Protein AF-A0A9W5APV3-F1 (afdb_monomer)

Sequence (131 aa):
MNLKGMSIEELKTLMSEIKKEIESRSDSYSFTIETEKNFDKRGNGHAYLAKITKDDAGKVQREFIDMTFREYDNKGMCYYAKWDIKAKDGDCFEARINSGWKKDYKNFYKVENGSLIEFKTLNEMINNEDK

Organism: NCBI:txid91352

Mean predicte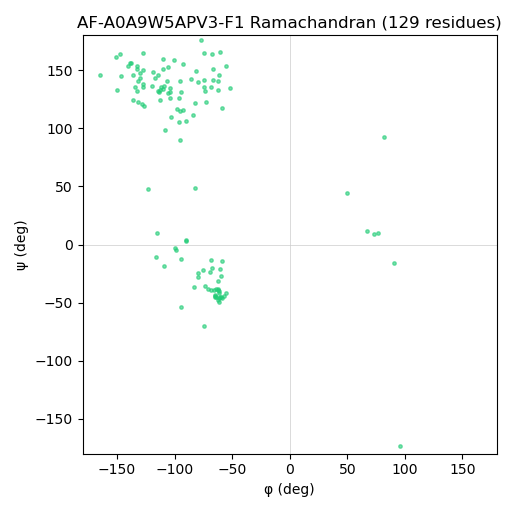d aligned error: 5.96 Å

Secondary structure (DSSP, 8-state):
--GGG--HHHHHHHHHHHHHHHHHHS-EEEEEEE--TTEETTTT---EEEEEEE-TT--EEEEEE--SEEEE-TTSSEEEEEEEEEEETT-EEEEEEE--SS--EEEEEEEETTEEEEESSHHHHHT----

Radius of gyration: 18.59 Å; Cα contacts (8 Å, |Δi|>4): 237; chains: 1; bounding box: 52×27×51 Å

Nearest PDB structures (foldseek):
  7spo-assembly2_D  TM=3.920E-01  e=1.267E-01  Squalus acanthias
  4brj-assembly1_A  TM=4.001E-01  e=1.757E+00  Ignicoccus hospitalis
  6kxu-assembly8_H  TM=3.397E-01  e=3.581E+00  Arabidopsis thaliana
  7s9z-assembly1_A  TM=2.401E-01  e=2.071E+00  Helicobacter hepaticus
  7s9y-assembly1_A  TM=2.521E-01  e=3.996E+00  Helicoba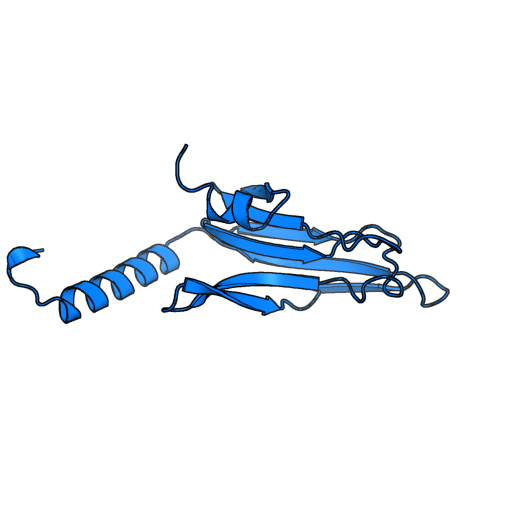cter hepaticus

pLDDT: mean 91.02, std 8.85, range [37.09, 98.5]

Structure (mmCIF, N/CA/C/O backbone):
data_AF-A0A9W5APV3-F1
#
_entry.id   AF-A0A9W5APV3-F1
#
loop_
_atom_site.group_PDB
_atom_site.id
_atom_site.type_symbol
_atom_site.label_atom_id
_atom_site.label_alt_id
_atom_site.label_comp_id
_atom_site.label_asym_id
_atom_site.label_entity_id
_atom_site.label_seq_id
_atom_site.pdbx_PDB_ins_code
_atom_site.Cartn_x
_atom_site.Cartn_y
_atom_site.Cartn_z
_atom_site.occupancy
_atom_site.B_iso_or_equiv
_atom_site.auth_seq_id
_atom_site.auth_comp_id
_atom_site.auth_asym_id
_atom_site.auth_atom_id
_atom_site.pdbx_PDB_model_num
ATOM 1 N N . MET A 1 1 ? -28.907 -1.618 19.513 1.00 73.69 1 MET A N 1
ATOM 2 C CA . MET A 1 1 ? -27.969 -2.465 20.281 1.00 73.69 1 MET A CA 1
ATOM 3 C C . MET A 1 1 ? -27.755 -1.832 21.651 1.00 73.69 1 MET A C 1
ATOM 5 O O . MET A 1 1 ? -27.573 -0.622 21.696 1.00 73.69 1 MET A O 1
ATOM 9 N N . ASN A 1 2 ? -27.856 -2.580 22.755 1.00 84.88 2 ASN A N 1
ATOM 10 C CA . ASN A 1 2 ? -27.699 -2.018 24.104 1.00 84.88 2 ASN A CA 1
ATOM 11 C C . ASN A 1 2 ? -26.254 -2.191 24.598 1.00 84.88 2 ASN A C 1
ATOM 13 O O . ASN A 1 2 ? -25.926 -3.194 25.220 1.00 84.88 2 ASN A O 1
ATOM 17 N N . LEU A 1 3 ? -25.402 -1.202 24.320 1.00 90.62 3 LEU A N 1
ATOM 18 C CA . LEU A 1 3 ? -23.974 -1.244 24.661 1.00 90.62 3 LEU A CA 1
ATOM 19 C C . LEU A 1 3 ? -23.705 -1.157 26.173 1.00 90.62 3 LEU A C 1
ATOM 21 O O . LEU A 1 3 ? -22.666 -1.611 26.634 1.00 90.62 3 LEU A O 1
ATOM 25 N N . LYS A 1 4 ? -24.637 -0.593 26.960 1.00 89.31 4 LYS A N 1
ATOM 26 C CA . LYS A 1 4 ? -24.442 -0.342 28.401 1.00 89.31 4 LYS A CA 1
ATOM 27 C C . LYS A 1 4 ? -24.344 -1.614 29.249 1.00 89.31 4 LYS A C 1
ATOM 29 O O . LYS A 1 4 ? -23.870 -1.533 30.374 1.00 89.31 4 LYS A O 1
ATOM 34 N N . GLY A 1 5 ? -24.836 -2.746 28.744 1.00 92.00 5 GLY A N 1
ATOM 35 C CA . GLY A 1 5 ? -24.825 -4.027 29.457 1.00 92.00 5 GLY A CA 1
ATOM 36 C C . GLY A 1 5 ? -23.704 -4.978 29.041 1.00 92.00 5 GLY A C 1
ATOM 37 O O . GLY A 1 5 ? -23.623 -6.061 29.606 1.00 92.00 5 GLY A O 1
ATOM 38 N N . MET A 1 6 ? -22.883 -4.608 28.055 1.00 94.56 6 MET A N 1
ATOM 39 C CA . MET A 1 6 ? -21.825 -5.474 27.532 1.00 94.56 6 MET A CA 1
ATOM 40 C C . MET A 1 6 ? -20.549 -5.330 28.363 1.00 94.56 6 MET A C 1
ATOM 42 O O . MET A 1 6 ? -20.175 -4.234 28.784 1.00 94.56 6 MET A O 1
ATOM 46 N N . SER A 1 7 ? -19.863 -6.447 28.561 1.00 95.62 7 SER A N 1
ATOM 47 C CA . SER A 1 7 ? -18.499 -6.493 29.080 1.00 95.62 7 SER A CA 1
ATOM 48 C C . SER A 1 7 ? -17.497 -5.888 28.090 1.00 95.62 7 SER A C 1
ATOM 50 O O . SER A 1 7 ? -17.771 -5.715 26.899 1.00 95.62 7 SER A O 1
ATOM 52 N N . ILE A 1 8 ? -16.296 -5.574 28.578 1.00 94.12 8 ILE A N 1
ATOM 53 C CA . ILE A 1 8 ? -15.218 -5.029 27.743 1.00 94.12 8 ILE A CA 1
ATOM 54 C C . ILE A 1 8 ? -14.827 -6.028 26.644 1.00 94.12 8 ILE A C 1
ATOM 56 O O . ILE A 1 8 ? -14.591 -5.629 25.504 1.00 94.12 8 ILE A O 1
ATOM 60 N N . GLU A 1 9 ? -14.777 -7.319 26.962 1.00 94.19 9 GLU A N 1
ATOM 61 C CA . GLU A 1 9 ? -14.478 -8.400 26.025 1.00 94.19 9 GLU A CA 1
ATOM 62 C C . GLU A 1 9 ? -15.521 -8.481 24.904 1.00 94.19 9 GLU A C 1
ATOM 64 O O . GLU A 1 9 ? -15.157 -8.543 23.731 1.00 94.19 9 GLU A O 1
ATOM 69 N N . GLU A 1 10 ? -16.813 -8.406 25.235 1.00 93.88 10 GLU A N 1
ATOM 70 C CA . GLU A 1 10 ? -17.889 -8.404 24.237 1.00 93.88 10 GLU A CA 1
ATOM 71 C C . GLU A 1 10 ? -17.830 -7.166 23.334 1.00 93.88 10 GLU A C 1
ATOM 73 O O . GLU A 1 10 ? -18.031 -7.274 22.125 1.00 93.88 10 GLU A O 1
ATOM 78 N N . LEU A 1 11 ? -17.499 -5.996 23.889 1.00 94.44 11 LEU A N 1
ATOM 79 C CA . LEU A 1 11 ? -17.315 -4.773 23.103 1.00 94.44 11 LEU A CA 1
ATOM 80 C C . LEU A 1 11 ? -16.111 -4.871 22.154 1.00 94.44 11 LEU A C 1
ATOM 82 O O . LEU A 1 11 ? -16.198 -4.422 21.010 1.00 94.44 11 LEU A O 1
ATOM 86 N N . LYS A 1 12 ? -14.999 -5.478 22.588 1.00 91.62 12 LYS A N 1
ATOM 87 C CA . LYS A 1 12 ? -13.826 -5.718 21.728 1.00 91.62 12 LYS A CA 1
ATOM 88 C C . LYS A 1 12 ? -14.151 -6.680 20.587 1.00 91.62 12 LYS A C 1
ATOM 90 O O . LYS A 1 12 ? -13.774 -6.408 19.446 1.00 91.62 12 LYS A O 1
ATOM 95 N N . THR A 1 13 ? -14.874 -7.760 20.879 1.00 92.62 13 THR A N 1
ATOM 96 C CA . THR A 1 13 ? -15.332 -8.723 19.868 1.00 92.62 13 THR A CA 1
ATOM 97 C C . THR A 1 13 ? -16.246 -8.047 18.856 1.00 92.62 13 THR A C 1
ATOM 99 O O . THR A 1 13 ? -15.970 -8.097 17.660 1.00 92.62 13 THR A O 1
ATOM 102 N N . LEU A 1 14 ? -17.253 -7.307 19.330 1.00 93.50 14 LEU A N 1
ATOM 103 C CA . LEU A 1 14 ? -18.159 -6.551 18.473 1.00 93.50 14 LEU A CA 1
ATOM 104 C C . LEU A 1 14 ? -17.407 -5.561 17.576 1.00 93.50 14 LEU A C 1
ATOM 106 O O . LEU A 1 14 ? -17.679 -5.468 16.384 1.00 93.50 14 LEU A O 1
ATOM 110 N N . MET A 1 15 ? -16.438 -4.828 18.126 1.00 90.12 15 MET A N 1
ATOM 111 C CA . MET A 1 15 ? -15.628 -3.900 17.339 1.00 90.12 15 MET A CA 1
ATOM 112 C C . MET A 1 15 ? -14.825 -4.626 16.251 1.00 90.12 15 MET A C 1
ATOM 114 O O . MET A 1 15 ? -14.694 -4.106 15.145 1.00 90.12 15 MET A O 1
ATOM 118 N N . SER A 1 16 ? -14.299 -5.820 16.539 1.00 87.69 16 SER A N 1
ATOM 119 C CA . SER A 1 16 ? -13.607 -6.647 15.545 1.00 87.69 16 SER A CA 1
ATOM 120 C C . SER A 1 16 ? -14.551 -7.103 14.429 1.00 87.69 16 SER A C 1
ATOM 122 O O . SER A 1 16 ? -14.205 -6.995 13.254 1.00 87.69 16 SER A O 1
ATOM 124 N N . GLU A 1 17 ? -15.756 -7.555 14.777 1.00 91.81 17 GLU A N 1
ATOM 125 C CA . GLU A 1 17 ? -16.778 -7.980 13.814 1.00 91.81 17 GLU A CA 1
ATOM 126 C C . GLU A 1 17 ? -17.252 -6.823 12.933 1.00 91.81 17 GLU A C 1
ATOM 128 O O . GLU A 1 17 ? -17.295 -6.960 11.713 1.00 91.81 17 GLU A O 1
ATOM 133 N N . ILE A 1 18 ? -17.523 -5.657 13.526 1.00 91.25 18 ILE A N 1
ATOM 134 C CA . ILE A 1 18 ? -17.904 -4.448 12.785 1.00 91.25 18 ILE A CA 1
ATOM 135 C C . ILE A 1 18 ? -16.796 -4.043 11.813 1.00 91.25 18 ILE A C 1
ATOM 137 O O . ILE A 1 18 ? -17.087 -3.752 10.656 1.00 91.25 18 ILE A O 1
ATOM 141 N N . LYS A 1 19 ? -15.528 -4.044 12.249 1.00 84.56 19 LYS A N 1
ATOM 142 C CA . LYS A 1 19 ? -14.393 -3.719 11.370 1.00 84.56 19 LYS A CA 1
ATOM 143 C C . LYS A 1 19 ? -14.320 -4.668 10.175 1.00 84.56 19 LYS A C 1
ATOM 145 O O . LYS A 1 19 ? -14.201 -4.198 9.048 1.00 84.56 19 LYS A O 1
ATOM 150 N N . LYS A 1 20 ? -14.458 -5.975 10.413 1.00 84.81 20 LYS A N 1
ATOM 151 C CA . LYS A 1 20 ? -14.475 -6.989 9.347 1.00 84.81 20 LYS A CA 1
ATOM 152 C C . LYS A 1 20 ? -15.648 -6.809 8.389 1.00 84.81 20 LYS A C 1
ATOM 154 O O . LYS A 1 20 ? -15.472 -6.989 7.191 1.00 84.81 20 LYS A O 1
ATOM 159 N N . GLU A 1 21 ? -16.826 -6.454 8.892 1.00 88.94 21 GLU A N 1
ATOM 160 C CA . GLU A 1 21 ? -18.010 -6.256 8.051 1.00 88.94 21 GLU A CA 1
ATOM 161 C C . GLU A 1 21 ? -17.947 -4.956 7.238 1.00 88.94 21 GLU A C 1
ATOM 163 O O . GLU A 1 21 ? -18.381 -4.917 6.090 1.00 88.94 21 GLU A O 1
ATOM 168 N N . ILE A 1 22 ? -17.375 -3.886 7.796 1.00 83.62 22 ILE A N 1
ATOM 169 C CA . ILE A 1 22 ? -17.080 -2.671 7.026 1.00 83.62 22 ILE A CA 1
ATOM 170 C C . ILE A 1 22 ? -16.086 -3.005 5.915 1.00 83.62 22 ILE A C 1
ATOM 172 O O . ILE A 1 22 ? -16.316 -2.650 4.761 1.00 83.62 22 ILE A O 1
ATOM 176 N N . GLU A 1 23 ? -15.012 -3.724 6.246 1.00 80.50 23 GLU A N 1
ATOM 177 C CA . GLU A 1 23 ? -14.023 -4.146 5.262 1.00 80.50 23 GLU A CA 1
ATOM 178 C C . GLU A 1 23 ? -14.648 -5.055 4.199 1.00 80.50 23 GLU A C 1
ATOM 180 O O . GLU A 1 23 ? -14.372 -4.874 3.022 1.00 80.50 23 GLU A O 1
ATOM 185 N N . SER A 1 24 ? -15.518 -6.004 4.549 1.00 82.56 24 SER A N 1
ATOM 186 C CA . SER A 1 24 ? -16.137 -6.913 3.572 1.00 82.56 24 SER A CA 1
ATOM 187 C C . SER A 1 24 ? -16.999 -6.178 2.540 1.00 82.56 24 SER A C 1
ATOM 189 O O . SER A 1 24 ? -17.069 -6.608 1.387 1.00 82.56 24 SER A O 1
ATOM 191 N N . ARG A 1 25 ? -17.608 -5.055 2.939 1.00 84.75 25 ARG A N 1
ATOM 192 C CA . ARG A 1 25 ? -18.496 -4.237 2.105 1.00 84.75 25 ARG A CA 1
ATOM 193 C C . ARG A 1 25 ? -17.808 -3.073 1.401 1.00 84.75 25 ARG A C 1
ATOM 195 O O . ARG A 1 25 ? -18.444 -2.459 0.550 1.00 84.75 25 ARG A O 1
ATOM 202 N N . SER A 1 26 ? -16.574 -2.728 1.766 1.00 82.44 26 SER A N 1
ATOM 203 C CA . SER A 1 26 ? -15.878 -1.600 1.152 1.00 82.44 26 SER A CA 1
ATOM 204 C C . SER A 1 26 ? -15.389 -1.928 -0.255 1.00 82.44 26 SER A C 1
ATOM 206 O O . SER A 1 26 ? -14.923 -3.039 -0.544 1.00 82.44 26 SER A O 1
ATOM 208 N N . ASP A 1 27 ? -15.492 -0.930 -1.131 1.00 89.44 27 ASP A N 1
ATOM 209 C CA . ASP A 1 27 ? -15.036 -1.031 -2.509 1.00 89.44 27 ASP A CA 1
ATOM 210 C C . ASP A 1 27 ? -13.526 -1.276 -2.566 1.00 89.44 27 ASP A C 1
ATOM 212 O O . ASP A 1 27 ? -12.742 -0.712 -1.799 1.00 89.44 27 ASP A O 1
ATOM 216 N N . SER A 1 28 ? -13.116 -2.132 -3.501 1.00 92.00 28 SER A N 1
ATOM 217 C CA . SER A 1 28 ? -11.708 -2.356 -3.816 1.00 92.00 28 SER A CA 1
ATOM 218 C C . SER A 1 28 ? -11.343 -1.662 -5.119 1.00 92.00 28 SER A C 1
ATOM 220 O O . SER A 1 28 ? -12.020 -1.845 -6.133 1.00 92.00 28 SER A O 1
ATOM 222 N N . TYR A 1 29 ? -10.214 -0.975 -5.117 1.00 95.50 29 TYR A N 1
ATOM 223 C CA . TYR A 1 29 ? -9.670 -0.247 -6.253 1.00 95.50 29 TYR A CA 1
ATOM 224 C C . TYR A 1 29 ? -8.416 -0.951 -6.768 1.00 95.50 29 TYR A C 1
ATOM 226 O O . TYR A 1 29 ? -7.728 -1.639 -6.013 1.00 95.50 29 TYR A O 1
ATOM 234 N N . SER A 1 30 ? -8.135 -0.821 -8.065 1.00 97.19 30 SER A N 1
ATOM 235 C CA . SER A 1 30 ? -6.943 -1.409 -8.685 1.00 97.19 30 SER A CA 1
ATOM 236 C C . SER A 1 30 ? -5.915 -0.327 -8.976 1.00 97.19 30 SER A C 1
ATOM 238 O O . SER A 1 30 ? -6.249 0.684 -9.592 1.00 97.19 30 SER A O 1
ATOM 240 N N . PHE A 1 31 ? -4.671 -0.557 -8.567 1.00 97.94 31 PHE A N 1
ATOM 241 C CA . PHE A 1 31 ? -3.561 0.365 -8.785 1.00 97.94 31 PHE A CA 1
ATOM 242 C C . PHE A 1 31 ? -2.367 -0.372 -9.378 1.00 97.94 31 PHE A C 1
ATOM 244 O O . PHE A 1 31 ? -2.121 -1.529 -9.038 1.00 97.94 31 PHE A O 1
ATOM 251 N N . THR A 1 32 ? -1.600 0.330 -10.208 1.00 98.12 32 THR A N 1
ATOM 252 C CA . THR A 1 32 ? -0.287 -0.123 -10.668 1.00 98.12 32 THR A CA 1
ATOM 253 C C . THR A 1 32 ? 0.770 0.793 -10.073 1.00 98.12 32 THR A C 1
ATOM 255 O O . THR A 1 32 ? 0.723 2.007 -10.260 1.00 98.12 32 THR A O 1
ATOM 258 N N . ILE A 1 33 ? 1.730 0.205 -9.366 1.00 97.81 33 ILE A N 1
ATOM 259 C CA . ILE A 1 33 ? 2.924 0.889 -8.870 1.00 97.81 33 ILE A CA 1
ATOM 260 C C . ILE A 1 33 ? 4.107 0.368 -9.673 1.00 97.81 33 ILE A C 1
ATOM 262 O O . ILE A 1 33 ? 4.249 -0.839 -9.867 1.00 97.81 33 ILE A O 1
ATOM 266 N N . GLU A 1 34 ? 4.962 1.266 -10.143 1.00 98.00 34 GLU A N 1
ATOM 267 C CA . GLU A 1 34 ? 6.081 0.920 -11.010 1.00 98.00 34 GLU A CA 1
ATOM 268 C C . GLU A 1 34 ? 7.381 1.565 -10.547 1.00 98.00 34 GLU A C 1
ATOM 270 O O . GLU A 1 34 ? 7.385 2.629 -9.927 1.00 98.00 34 GLU A O 1
ATOM 275 N N . THR A 1 35 ? 8.496 0.902 -10.841 1.00 97.19 35 THR A N 1
ATOM 276 C CA . THR A 1 35 ? 9.816 1.504 -10.656 1.00 97.19 35 THR A CA 1
ATOM 277 C C . THR A 1 35 ? 10.100 2.531 -11.744 1.00 97.19 35 THR A C 1
ATOM 279 O O . THR A 1 35 ? 9.518 2.501 -12.829 1.00 97.19 35 THR A O 1
ATOM 282 N N . GLU A 1 36 ? 11.110 3.371 -11.525 1.00 93.38 36 GLU A N 1
ATOM 283 C CA . GLU A 1 36 ? 11.786 4.012 -12.653 1.00 93.38 36 GLU A CA 1
ATOM 284 C C . GLU A 1 36 ? 12.306 2.956 -13.656 1.00 93.38 36 GLU A C 1
ATOM 286 O O . GLU A 1 36 ? 12.593 1.810 -13.290 1.00 93.38 36 GLU A O 1
ATOM 291 N N . LYS A 1 37 ? 12.447 3.330 -14.936 1.00 89.00 37 LYS A N 1
ATOM 292 C CA . LYS A 1 37 ? 12.788 2.383 -16.020 1.00 89.00 37 LYS A CA 1
ATOM 293 C C . LYS A 1 37 ? 14.128 1.658 -15.836 1.00 89.00 37 LYS A C 1
ATOM 295 O O . LYS A 1 37 ? 14.297 0.570 -16.369 1.00 89.00 37 LYS A O 1
ATOM 300 N N . ASN A 1 38 ? 15.081 2.266 -15.130 1.00 91.12 38 ASN A N 1
ATOM 301 C CA . ASN A 1 38 ? 16.443 1.751 -14.961 1.00 91.12 38 ASN A CA 1
ATOM 302 C C . ASN A 1 38 ? 16.803 1.585 -13.479 1.00 91.12 38 ASN A C 1
ATOM 304 O O . ASN A 1 38 ? 17.873 2.020 -13.056 1.00 91.12 38 ASN A O 1
ATOM 308 N N . PHE A 1 39 ? 15.921 0.969 -12.690 1.00 94.44 39 PHE A N 1
ATOM 309 C CA . PHE A 1 39 ? 16.150 0.776 -11.261 1.00 94.44 39 PHE A CA 1
ATOM 310 C C . PHE A 1 39 ? 17.435 -0.033 -11.012 1.00 94.44 39 PHE A C 1
ATOM 312 O O . PHE A 1 39 ? 17.536 -1.201 -11.402 1.00 94.44 39 PHE A O 1
ATOM 319 N N . ASP A 1 40 ? 18.416 0.574 -10.338 1.00 93.19 40 ASP A N 1
ATOM 320 C CA . ASP A 1 40 ? 19.691 -0.059 -9.990 1.00 93.19 40 ASP A CA 1
ATOM 321 C C . ASP A 1 40 ? 19.668 -0.629 -8.563 1.00 93.19 40 ASP A C 1
ATOM 323 O O . ASP A 1 40 ? 19.792 0.082 -7.561 1.00 93.19 40 ASP A O 1
ATOM 327 N N . LYS A 1 41 ? 19.569 -1.957 -8.462 1.00 90.94 41 LYS A N 1
ATOM 328 C CA . LYS A 1 41 ? 19.537 -2.677 -7.178 1.00 90.94 41 LYS A CA 1
ATOM 329 C C . LYS A 1 41 ? 20.850 -2.655 -6.392 1.00 90.94 41 LYS A C 1
ATOM 331 O O . LYS A 1 41 ? 20.860 -3.072 -5.237 1.00 90.94 41 LYS A O 1
ATOM 336 N N . ARG A 1 42 ? 21.971 -2.246 -6.995 1.00 89.88 42 ARG A N 1
ATOM 337 C CA . ARG A 1 42 ? 23.306 -2.392 -6.382 1.00 89.88 42 ARG A CA 1
ATOM 338 C C . ARG A 1 42 ? 23.573 -1.388 -5.265 1.00 89.88 42 ARG A C 1
ATOM 340 O O . ARG A 1 42 ? 24.432 -1.648 -4.433 1.00 89.88 42 ARG A O 1
ATOM 347 N N . GLY A 1 43 ? 22.852 -0.267 -5.251 1.00 87.81 43 GLY A N 1
ATOM 348 C CA . GLY A 1 43 ? 22.988 0.759 -4.218 1.00 87.81 43 GLY A CA 1
ATOM 349 C C . GLY A 1 43 ? 22.347 0.338 -2.898 1.00 87.81 43 GLY A C 1
ATOM 350 O O . GLY A 1 43 ? 23.040 0.067 -1.924 1.00 87.81 43 GLY A O 1
ATOM 351 N N . ASN A 1 44 ? 21.013 0.268 -2.872 1.00 91.00 44 ASN A N 1
ATOM 352 C CA . ASN A 1 44 ? 20.239 0.037 -1.644 1.00 91.00 44 ASN A CA 1
ATOM 353 C C . ASN A 1 44 ? 19.455 -1.287 -1.639 1.00 91.00 44 ASN A C 1
ATOM 355 O O . ASN A 1 44 ? 18.655 -1.536 -0.737 1.00 91.00 44 ASN A O 1
ATOM 359 N N . GLY A 1 45 ? 19.693 -2.164 -2.616 1.00 92.38 45 GLY A N 1
ATOM 360 C CA . GLY A 1 45 ? 18.992 -3.436 -2.775 1.00 92.38 45 GLY A CA 1
ATOM 361 C C . GLY A 1 45 ? 17.821 -3.357 -3.752 1.00 92.38 45 GLY A C 1
ATOM 362 O O . GLY A 1 45 ? 17.608 -2.359 -4.436 1.00 92.38 45 GLY A O 1
ATOM 363 N N . HIS A 1 46 ? 17.060 -4.445 -3.829 1.00 94.81 46 HIS A N 1
ATOM 364 C CA . HIS A 1 46 ? 15.946 -4.576 -4.764 1.00 94.81 46 HIS A CA 1
ATOM 365 C C . HIS A 1 46 ? 14.790 -3.617 -4.455 1.00 94.81 46 HIS A C 1
ATOM 367 O O . HIS A 1 46 ? 14.549 -3.259 -3.298 1.00 94.81 46 HIS A O 1
ATOM 373 N N . ALA A 1 47 ? 14.074 -3.241 -5.514 1.00 96.81 47 ALA A N 1
ATOM 374 C CA . ALA A 1 47 ? 12.761 -2.625 -5.438 1.00 96.81 47 ALA A CA 1
ATOM 375 C C . ALA A 1 47 ? 11.766 -3.573 -4.761 1.00 96.81 47 ALA A C 1
ATOM 377 O O . ALA A 1 47 ? 11.848 -4.792 -4.941 1.00 96.81 47 ALA A O 1
ATOM 378 N N . TYR A 1 48 ? 10.831 -3.007 -4.006 1.00 97.88 48 TYR A N 1
ATOM 379 C CA . TYR A 1 48 ? 9.775 -3.752 -3.329 1.00 97.88 48 TYR A CA 1
ATOM 380 C C . TYR A 1 48 ? 8.522 -2.900 -3.167 1.00 97.88 48 TYR A C 1
ATOM 382 O O . TYR A 1 48 ? 8.590 -1.669 -3.171 1.00 97.88 48 TYR A O 1
ATOM 390 N N . LEU A 1 49 ? 7.413 -3.590 -2.926 1.00 98.50 49 LEU A N 1
ATOM 391 C CA . LEU A 1 49 ? 6.180 -3.034 -2.398 1.00 98.50 49 LEU A CA 1
ATOM 392 C C . LEU A 1 49 ? 5.777 -3.860 -1.176 1.00 98.50 49 LEU A C 1
ATOM 394 O O . LEU A 1 49 ? 5.852 -5.088 -1.207 1.00 98.50 49 LEU A O 1
ATOM 398 N N . ALA A 1 50 ? 5.372 -3.198 -0.100 1.00 98.25 50 ALA A N 1
ATOM 399 C CA . ALA A 1 50 ? 4.865 -3.855 1.092 1.00 98.25 50 ALA A CA 1
ATOM 400 C C . ALA A 1 50 ? 3.5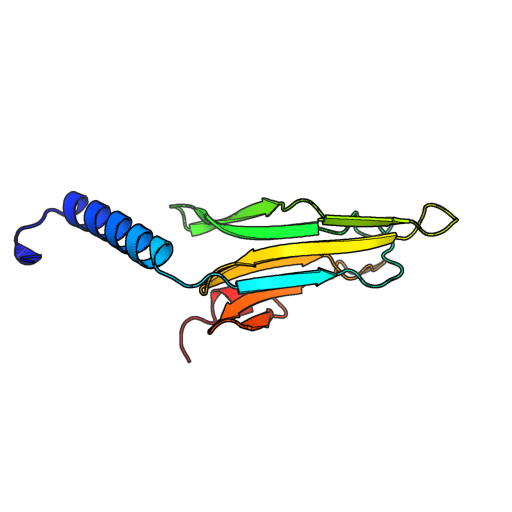99 -3.167 1.594 1.00 98.25 50 ALA A C 1
ATOM 402 O O . ALA A 1 50 ? 3.569 -1.941 1.702 1.00 98.25 50 ALA A O 1
ATOM 403 N N . LYS A 1 51 ? 2.582 -3.954 1.953 1.00 97.56 51 LYS A N 1
ATOM 404 C CA . LYS A 1 51 ? 1.430 -3.470 2.714 1.00 97.56 51 LYS A CA 1
ATOM 405 C C . LYS A 1 51 ? 1.860 -3.234 4.159 1.00 97.56 51 LYS A C 1
ATOM 407 O O . LYS A 1 51 ? 2.535 -4.067 4.767 1.00 97.56 51 LYS A O 1
ATOM 412 N N . ILE A 1 52 ? 1.495 -2.077 4.693 1.00 96.50 52 ILE A N 1
ATOM 413 C CA . ILE A 1 52 ? 1.763 -1.673 6.069 1.00 96.50 52 ILE A CA 1
ATOM 414 C C . ILE A 1 52 ? 0.530 -1.992 6.903 1.00 96.50 52 ILE A C 1
ATOM 416 O O . ILE A 1 52 ? -0.567 -1.516 6.620 1.00 96.50 52 ILE A O 1
ATOM 420 N N . THR A 1 53 ? 0.735 -2.745 7.977 1.00 91.81 53 THR A N 1
ATOM 421 C CA . THR A 1 53 ? -0.274 -2.985 9.014 1.00 91.81 53 THR A CA 1
ATOM 422 C C . THR A 1 53 ? 0.309 -2.658 10.389 1.00 91.81 53 THR A C 1
ATOM 424 O O . THR A 1 53 ? 1.519 -2.473 10.540 1.00 91.81 53 THR A O 1
ATOM 427 N N . LYS A 1 54 ? -0.547 -2.528 11.405 1.00 87.31 54 LYS A N 1
ATOM 428 C CA . LYS A 1 54 ? -0.129 -2.401 12.807 1.00 87.31 54 LYS A CA 1
ATOM 429 C C . LYS A 1 54 ? -0.553 -3.658 13.555 1.00 87.31 54 LYS A C 1
ATOM 431 O O . LYS A 1 54 ? -1.680 -4.112 13.371 1.00 87.31 54 LYS A O 1
ATOM 436 N N . ASP A 1 55 ? 0.337 -4.205 14.376 1.00 85.88 55 ASP A N 1
ATOM 437 C CA . ASP A 1 55 ? -0.034 -5.268 15.312 1.00 85.88 55 ASP A CA 1
ATOM 438 C C . ASP A 1 55 ? -0.789 -4.714 16.533 1.00 85.88 55 ASP A C 1
ATOM 440 O O . ASP A 1 55 ? -0.942 -3.499 16.697 1.00 85.88 55 ASP A O 1
ATOM 444 N N . ASP A 1 56 ? -1.251 -5.606 17.412 1.00 78.31 56 ASP A N 1
ATOM 445 C CA . ASP A 1 56 ? -1.999 -5.250 18.626 1.00 78.31 56 ASP A CA 1
ATOM 446 C C . ASP A 1 56 ? -1.204 -4.350 19.592 1.00 78.31 56 ASP A C 1
ATOM 448 O O . ASP A 1 56 ? -1.789 -3.645 20.414 1.00 78.31 56 ASP A O 1
ATOM 452 N N . ALA A 1 57 ? 0.131 -4.347 19.492 1.00 82.56 57 ALA A N 1
ATOM 453 C CA . ALA A 1 57 ? 1.018 -3.475 20.260 1.00 82.56 57 ALA A CA 1
ATOM 454 C C . ALA A 1 57 ? 1.309 -2.141 19.542 1.00 82.56 57 ALA A C 1
ATOM 456 O O . ALA A 1 57 ? 2.105 -1.335 20.031 1.00 82.56 57 ALA A O 1
ATOM 457 N N . GLY A 1 58 ? 0.690 -1.904 18.382 1.00 81.38 58 GLY A N 1
ATOM 458 C CA . GLY A 1 58 ? 0.857 -0.706 17.566 1.00 81.38 58 GLY A CA 1
ATOM 459 C C . GLY A 1 58 ? 2.153 -0.671 16.756 1.00 81.38 58 GLY A C 1
ATOM 460 O O . GLY A 1 58 ? 2.478 0.374 16.187 1.00 81.38 58 GLY A O 1
ATOM 461 N N . LYS A 1 59 ? 2.913 -1.772 16.684 1.00 88.75 59 LYS A N 1
ATOM 462 C CA . LYS A 1 59 ? 4.146 -1.818 15.891 1.00 88.75 59 LYS A CA 1
ATOM 463 C C . LYS A 1 59 ? 3.818 -2.025 14.421 1.00 88.75 59 LYS A C 1
ATOM 465 O O . LYS A 1 59 ? 2.950 -2.815 14.061 1.00 88.75 59 LYS A O 1
ATOM 470 N N . VAL A 1 60 ? 4.562 -1.324 13.570 1.00 92.44 60 VAL A N 1
ATOM 471 C CA . VAL A 1 60 ? 4.418 -1.412 12.117 1.00 92.44 60 VAL A CA 1
ATOM 472 C C . VAL A 1 60 ? 4.968 -2.740 11.606 1.00 92.44 60 VAL A C 1
ATOM 474 O O . VAL A 1 60 ? 6.156 -3.028 11.765 1.00 92.44 60 VAL A O 1
ATOM 477 N N . GLN A 1 61 ? 4.110 -3.490 10.928 1.00 95.38 61 GLN A N 1
ATOM 478 C CA . GLN A 1 61 ? 4.427 -4.711 10.203 1.00 95.38 61 GLN A CA 1
ATOM 479 C C . GLN A 1 61 ? 4.417 -4.441 8.694 1.00 95.38 61 GLN A C 1
ATOM 481 O O . GLN A 1 61 ? 3.757 -3.515 8.216 1.00 95.38 61 GLN A O 1
ATOM 486 N N . ARG A 1 62 ? 5.198 -5.229 7.949 1.00 96.56 62 ARG A N 1
ATOM 487 C CA . ARG A 1 62 ? 5.315 -5.141 6.487 1.00 96.56 62 ARG A CA 1
ATOM 488 C C . ARG A 1 62 ? 5.041 -6.503 5.875 1.00 96.56 62 ARG A C 1
ATOM 490 O O . ARG A 1 62 ? 5.783 -7.447 6.131 1.00 96.56 62 ARG A O 1
ATOM 497 N N . GLU A 1 63 ? 4.018 -6.569 5.042 1.00 97.31 63 GLU A N 1
ATOM 498 C CA . GLU A 1 63 ? 3.707 -7.734 4.222 1.00 97.31 63 GLU A CA 1
ATOM 499 C C . GLU A 1 63 ? 4.144 -7.445 2.785 1.00 97.31 63 GLU A C 1
ATOM 501 O O . GLU A 1 63 ? 3.589 -6.567 2.125 1.00 97.31 63 GLU A O 1
ATOM 506 N N . PHE A 1 64 ? 5.193 -8.123 2.321 1.00 97.69 64 PHE A N 1
ATOM 507 C CA . PHE A 1 64 ? 5.752 -7.887 0.991 1.00 97.69 64 PHE A CA 1
ATOM 508 C C . PHE A 1 64 ? 4.861 -8.483 -0.095 1.00 97.69 64 PHE A C 1
ATOM 510 O O . PHE A 1 64 ? 4.415 -9.6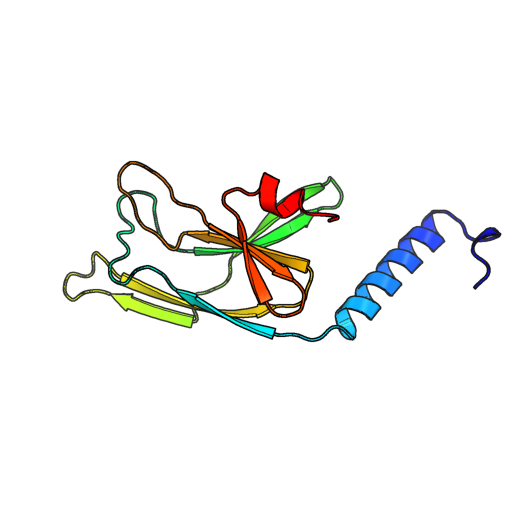21 0.012 1.00 97.69 64 PHE A O 1
ATOM 517 N N . ILE A 1 65 ? 4.643 -7.702 -1.149 1.00 98.00 65 ILE A N 1
ATOM 518 C CA . ILE A 1 65 ? 3.814 -8.069 -2.291 1.00 98.00 65 ILE A CA 1
ATOM 519 C C . ILE A 1 65 ? 4.732 -8.419 -3.459 1.00 98.00 65 ILE A C 1
ATOM 521 O O . ILE A 1 65 ? 5.654 -7.665 -3.796 1.00 98.00 65 ILE A O 1
ATOM 525 N N . ASP A 1 66 ? 4.464 -9.557 -4.091 1.00 97.69 66 ASP A N 1
ATOM 526 C CA . ASP A 1 66 ? 5.206 -9.991 -5.266 1.00 97.69 66 ASP A CA 1
ATOM 527 C C . ASP A 1 66 ? 4.953 -9.068 -6.461 1.00 97.69 66 ASP A C 1
ATOM 529 O O . ASP A 1 66 ? 3.848 -8.579 -6.698 1.00 97.69 66 ASP A O 1
ATOM 533 N N . MET A 1 67 ? 6.015 -8.829 -7.228 1.00 97.00 67 MET A N 1
ATOM 534 C CA . MET A 1 67 ? 5.940 -8.058 -8.466 1.00 97.00 67 MET A CA 1
ATOM 535 C C . MET A 1 67 ? 5.149 -8.828 -9.524 1.00 97.00 67 MET A C 1
ATOM 537 O O . MET A 1 67 ? 5.385 -10.017 -9.742 1.00 97.00 67 MET A O 1
ATOM 541 N N . THR A 1 68 ? 4.256 -8.140 -10.231 1.00 97.94 68 THR A N 1
ATOM 542 C CA . THR A 1 68 ? 3.509 -8.721 -11.355 1.00 97.94 68 THR A CA 1
ATOM 543 C C . THR A 1 68 ? 4.346 -8.766 -12.626 1.00 97.94 68 THR A C 1
ATOM 545 O O . THR A 1 68 ? 4.129 -9.615 -13.490 1.00 97.94 68 THR A O 1
ATOM 548 N N . PHE A 1 69 ? 5.343 -7.887 -12.734 1.00 97.62 69 PHE A N 1
ATOM 549 C CA . PHE A 1 69 ? 6.229 -7.818 -13.886 1.00 97.62 69 PHE A CA 1
ATOM 550 C C . PHE A 1 69 ? 7.645 -7.409 -13.487 1.00 97.62 69 PHE A C 1
ATOM 552 O O . PHE A 1 69 ? 7.833 -6.557 -12.615 1.00 97.62 69 PHE A O 1
ATOM 559 N N . ARG A 1 70 ? 8.642 -7.973 -14.180 1.00 96.44 70 ARG A N 1
ATOM 560 C CA . ARG A 1 70 ? 10.033 -7.516 -14.136 1.00 96.44 70 ARG A CA 1
ATOM 561 C C . ARG A 1 70 ? 10.746 -7.784 -15.452 1.00 96.44 70 ARG A C 1
ATOM 563 O O . ARG A 1 70 ? 10.756 -8.915 -15.930 1.00 96.44 70 ARG A O 1
ATOM 570 N N . GLU A 1 71 ? 11.441 -6.771 -15.946 1.00 96.25 71 GLU A N 1
ATOM 571 C CA . GLU A 1 71 ? 12.273 -6.848 -17.141 1.00 96.25 71 GLU A CA 1
ATOM 572 C C . GLU A 1 71 ? 13.641 -6.232 -16.867 1.00 96.25 71 GLU A C 1
ATOM 574 O O . GLU A 1 71 ? 13.745 -5.080 -16.447 1.00 96.25 71 GLU A O 1
ATOM 579 N N . TYR A 1 72 ? 14.690 -7.022 -17.076 1.00 95.00 72 TYR A N 1
ATOM 580 C CA . TYR A 1 72 ? 16.065 -6.557 -16.959 1.00 95.00 72 TYR A CA 1
ATOM 581 C C . TYR A 1 72 ? 16.503 -5.830 -18.224 1.00 95.00 72 TYR A C 1
ATOM 583 O O . TYR A 1 72 ? 16.101 -6.186 -19.330 1.00 95.00 72 TYR A O 1
ATOM 591 N N . ASP A 1 73 ? 17.404 -4.865 -18.059 1.00 90.81 73 ASP A N 1
ATOM 592 C CA . ASP A 1 73 ? 18.174 -4.358 -19.183 1.00 90.81 73 ASP A CA 1
ATOM 593 C C . ASP A 1 73 ? 19.020 -5.477 -19.821 1.00 90.81 73 ASP A C 1
ATOM 595 O O . ASP A 1 73 ? 19.272 -6.533 -19.231 1.00 90.81 73 ASP A O 1
ATOM 599 N N . ASN A 1 74 ? 19.531 -5.226 -21.027 1.00 87.38 74 ASN A N 1
ATOM 600 C CA . ASN A 1 74 ? 20.367 -6.191 -21.750 1.00 87.38 74 ASN A CA 1
ATOM 601 C C . ASN A 1 74 ? 21.641 -6.603 -20.984 1.00 87.38 74 ASN A C 1
ATOM 603 O O . ASN A 1 74 ? 22.310 -7.556 -21.377 1.00 87.38 74 ASN A O 1
ATOM 607 N N . LYS A 1 75 ? 22.019 -5.872 -19.927 1.00 86.81 75 LYS A N 1
ATOM 608 C CA . LYS A 1 75 ? 23.199 -6.147 -19.100 1.00 86.81 75 LYS A CA 1
ATOM 609 C C . LYS A 1 75 ? 22.851 -6.892 -17.804 1.00 86.81 75 LYS A C 1
ATOM 611 O O . LYS A 1 75 ? 23.766 -7.239 -17.060 1.00 86.81 75 LYS A O 1
ATOM 616 N N . GLY A 1 76 ? 21.570 -7.122 -17.509 1.00 82.06 76 GLY A N 1
ATOM 617 C CA . GLY A 1 76 ? 21.094 -7.740 -16.271 1.00 82.06 76 GLY A CA 1
ATOM 618 C C . GLY A 1 76 ? 21.321 -6.903 -15.005 1.00 82.06 76 GLY A C 1
ATOM 619 O O . GLY A 1 76 ? 21.201 -7.434 -13.895 1.00 82.06 76 GLY A O 1
ATOM 620 N N . MET A 1 77 ? 21.690 -5.625 -15.135 1.00 86.38 77 MET A N 1
ATOM 621 C CA . MET A 1 77 ? 22.096 -4.787 -13.999 1.00 86.38 77 MET A CA 1
ATOM 622 C C . MET A 1 77 ? 20.929 -3.972 -13.458 1.00 86.38 77 MET A C 1
ATOM 624 O O . MET A 1 77 ? 20.626 -4.055 -12.263 1.00 86.38 77 MET A O 1
ATOM 628 N N . CYS A 1 78 ? 20.275 -3.224 -14.341 1.00 94.06 78 CYS A N 1
ATOM 629 C CA . CYS A 1 78 ? 19.089 -2.449 -14.024 1.00 94.06 78 CYS A CA 1
ATOM 630 C C . CYS A 1 78 ? 17.838 -3.187 -14.492 1.00 94.06 78 CYS A C 1
ATOM 632 O O . CYS A 1 78 ? 17.903 -4.063 -15.356 1.00 94.06 78 CYS A O 1
ATOM 634 N N . TYR A 1 79 ? 16.695 -2.849 -13.910 1.00 95.69 79 TYR A N 1
ATOM 635 C CA . TYR A 1 79 ? 15.422 -3.401 -14.352 1.00 95.69 79 TYR A CA 1
ATOM 636 C C . TYR A 1 79 ? 14.280 -2.410 -14.182 1.00 95.69 79 TYR A C 1
ATOM 638 O O . TYR A 1 79 ? 14.377 -1.437 -13.438 1.00 95.69 79 TYR A O 1
ATOM 646 N N . TYR A 1 80 ? 13.185 -2.719 -14.856 1.00 97.06 80 TYR A N 1
ATOM 647 C CA . TYR A 1 80 ? 11.880 -2.128 -14.637 1.00 97.06 80 TYR A CA 1
ATOM 648 C C . TYR A 1 80 ? 10.967 -3.176 -13.999 1.00 97.06 80 TYR A C 1
ATOM 650 O O . TYR A 1 80 ? 10.997 -4.344 -14.397 1.00 97.06 80 TYR A O 1
ATOM 658 N N . ALA A 1 81 ? 10.189 -2.794 -12.988 1.00 97.62 81 ALA A N 1
ATOM 659 C CA . ALA A 1 81 ? 9.233 -3.686 -12.339 1.00 97.62 81 ALA A CA 1
ATOM 660 C C . ALA A 1 81 ? 7.897 -2.999 -12.056 1.00 97.62 81 ALA A C 1
ATOM 662 O O . ALA A 1 81 ? 7.831 -1.775 -11.931 1.00 97.62 81 ALA A O 1
ATOM 663 N N . LYS A 1 82 ? 6.848 -3.819 -11.939 1.00 98.31 82 LYS A N 1
ATOM 664 C CA . LYS A 1 82 ? 5.484 -3.395 -11.613 1.00 98.31 82 LYS A CA 1
ATOM 665 C C . LYS A 1 82 ? 4.866 -4.259 -10.527 1.00 98.31 82 LYS A C 1
ATOM 667 O O . LYS A 1 82 ? 5.179 -5.445 -10.414 1.00 98.31 82 LYS A O 1
ATOM 672 N N . TRP A 1 83 ? 3.928 -3.655 -9.814 1.00 98.50 83 TRP A N 1
ATOM 673 C CA . TRP A 1 83 ? 2.983 -4.304 -8.923 1.00 98.50 83 TRP A CA 1
ATOM 674 C C . TRP A 1 83 ? 1.584 -3.849 -9.297 1.00 98.50 83 TRP A C 1
ATOM 676 O O . TRP A 1 83 ? 1.294 -2.656 -9.219 1.00 98.50 83 TRP A O 1
ATOM 686 N N . ASP A 1 84 ? 0.723 -4.794 -9.656 1.00 97.94 84 ASP A N 1
ATOM 687 C CA . ASP A 1 84 ? -0.710 -4.544 -9.769 1.00 97.94 84 ASP A CA 1
ATOM 688 C C . ASP A 1 84 ? -1.376 -5.020 -8.482 1.00 97.94 84 ASP A C 1
ATOM 690 O O . ASP A 1 84 ? -1.321 -6.202 -8.135 1.00 97.94 84 ASP A O 1
ATOM 694 N N . ILE A 1 85 ? -1.975 -4.088 -7.748 1.00 97.50 85 ILE A N 1
ATOM 695 C CA . ILE A 1 85 ? -2.585 -4.350 -6.447 1.00 97.50 85 ILE A CA 1
ATOM 696 C C . ILE A 1 85 ? -4.074 -4.049 -6.478 1.00 97.50 85 ILE A C 1
ATOM 698 O O . ILE A 1 85 ? -4.530 -3.129 -7.157 1.00 97.50 85 ILE A O 1
ATOM 702 N N . LYS A 1 86 ? -4.823 -4.812 -5.681 1.00 96.50 86 LYS A N 1
ATOM 703 C CA . LYS A 1 86 ? -6.167 -4.437 -5.251 1.00 96.50 86 LYS A CA 1
ATOM 704 C C . LYS A 1 86 ? -6.094 -3.960 -3.814 1.00 96.50 86 LYS A C 1
ATOM 706 O O . LYS A 1 86 ? -5.580 -4.684 -2.965 1.00 96.50 86 LYS A O 1
ATOM 711 N N . ALA A 1 87 ? -6.599 -2.764 -3.561 1.00 96.00 87 ALA A N 1
ATOM 712 C CA . ALA A 1 87 ? -6.527 -2.130 -2.256 1.00 96.00 87 ALA A CA 1
ATOM 713 C C . ALA A 1 87 ? -7.832 -1.401 -1.934 1.00 96.00 87 ALA A C 1
ATOM 715 O O . ALA A 1 87 ? -8.573 -1.005 -2.836 1.00 96.00 87 ALA A O 1
ATOM 716 N N . LYS A 1 88 ? -8.122 -1.255 -0.647 1.00 94.56 88 LYS A N 1
ATOM 717 C CA . LYS A 1 88 ? -9.319 -0.582 -0.124 1.00 94.56 88 LYS A CA 1
ATOM 718 C C . LYS A 1 88 ? -8.930 0.725 0.544 1.00 94.56 88 LYS A C 1
ATOM 720 O O . LYS A 1 88 ? -7.778 0.881 0.939 1.00 94.56 88 LYS A O 1
ATOM 725 N N . ASP A 1 89 ? -9.884 1.637 0.701 1.00 92.69 89 ASP A N 1
ATOM 726 C CA . ASP A 1 89 ? -9.653 2.864 1.469 1.00 92.69 89 ASP A CA 1
ATOM 727 C C . ASP A 1 89 ? -9.082 2.542 2.860 1.00 92.69 89 ASP A C 1
ATOM 729 O O . ASP A 1 89 ? -9.541 1.630 3.549 1.00 92.69 89 ASP A O 1
ATOM 733 N N . GLY A 1 90 ? -8.048 3.285 3.250 1.00 91.75 90 GLY A N 1
ATOM 734 C CA . GLY A 1 90 ? -7.273 3.067 4.470 1.00 91.75 90 GLY A CA 1
ATOM 735 C C . GLY A 1 90 ? -6.065 2.137 4.310 1.00 91.75 90 GLY A C 1
ATOM 736 O O . GLY A 1 90 ? -5.170 2.181 5.158 1.00 91.75 90 GLY A O 1
ATOM 737 N N . ASP A 1 91 ? -5.973 1.348 3.232 1.00 95.00 91 ASP A N 1
ATOM 738 C CA . ASP A 1 91 ? -4.786 0.528 2.983 1.00 95.00 91 ASP A CA 1
ATOM 739 C C . ASP A 1 91 ? -3.548 1.412 2.802 1.00 95.00 91 ASP A C 1
ATOM 741 O O . ASP A 1 91 ? -3.558 2.396 2.061 1.00 95.00 91 ASP A O 1
ATOM 745 N N . CYS A 1 92 ? -2.468 1.032 3.484 1.00 96.81 92 CYS A N 1
ATOM 746 C CA . CYS A 1 92 ? -1.203 1.751 3.508 1.00 96.81 92 CYS A CA 1
ATOM 747 C C . CYS A 1 92 ? -0.087 0.897 2.899 1.00 96.81 92 CYS A C 1
ATOM 749 O O . CYS A 1 92 ? -0.023 -0.309 3.146 1.00 96.81 92 CYS A O 1
ATOM 751 N N . PHE A 1 93 ? 0.839 1.516 2.172 1.00 97.81 93 PHE A N 1
ATOM 752 C CA . PHE A 1 93 ? 1.941 0.836 1.500 1.00 97.81 93 PHE A CA 1
ATOM 753 C C . PHE A 1 93 ? 3.265 1.578 1.671 1.00 97.81 93 PHE A C 1
ATOM 755 O O . PHE A 1 93 ? 3.318 2.805 1.689 1.00 97.81 93 PHE A O 1
ATOM 762 N N . GLU A 1 94 ? 4.352 0.818 1.752 1.00 97.94 94 GLU A N 1
ATOM 763 C CA . GLU A 1 94 ? 5.723 1.303 1.601 1.00 97.94 94 GLU A CA 1
ATOM 764 C C . GLU A 1 94 ? 6.303 0.701 0.329 1.00 97.94 94 GLU A C 1
ATOM 766 O O . GLU A 1 94 ? 6.238 -0.514 0.128 1.00 97.94 94 GLU A O 1
ATOM 771 N N . ALA A 1 95 ? 6.907 1.534 -0.509 1.00 97.50 95 ALA A N 1
ATOM 772 C CA . ALA A 1 95 ? 7.549 1.082 -1.728 1.00 97.50 95 ALA A CA 1
ATOM 773 C C . ALA A 1 95 ? 8.961 1.646 -1.855 1.00 97.50 95 ALA A C 1
ATOM 775 O O . ALA A 1 95 ? 9.226 2.805 -1.532 1.00 97.50 95 ALA A O 1
ATOM 776 N N . ARG A 1 96 ? 9.861 0.830 -2.399 1.00 96.06 96 ARG A N 1
ATOM 777 C CA . ARG A 1 96 ? 11.126 1.295 -2.963 1.00 96.06 96 ARG A CA 1
ATOM 778 C C . ARG A 1 96 ? 11.031 1.157 -4.470 1.00 96.06 96 ARG A C 1
ATOM 780 O O . ARG A 1 96 ? 11.236 0.071 -5.002 1.00 96.06 96 ARG A O 1
ATOM 787 N N . ILE A 1 97 ? 10.723 2.260 -5.136 1.00 95.38 97 ILE A N 1
ATOM 788 C CA . ILE A 1 97 ? 10.529 2.308 -6.594 1.00 95.38 97 ILE A CA 1
ATOM 789 C C . ILE A 1 97 ? 11.551 3.192 -7.311 1.00 95.38 97 ILE A C 1
ATOM 791 O O . ILE A 1 97 ? 11.681 3.132 -8.532 1.00 95.38 97 ILE A O 1
ATOM 795 N N . ASN A 1 98 ? 12.324 3.956 -6.540 1.00 93.50 98 ASN A N 1
ATOM 796 C CA . ASN A 1 98 ? 13.408 4.801 -7.017 1.00 93.50 98 ASN A CA 1
ATOM 797 C C . ASN A 1 98 ? 14.740 4.241 -6.515 1.00 93.50 98 ASN A C 1
ATOM 799 O O . ASN A 1 98 ? 14.873 3.905 -5.333 1.00 93.50 98 ASN A O 1
ATOM 803 N N . SER A 1 99 ? 15.725 4.127 -7.401 1.00 89.62 99 SER A N 1
ATOM 804 C CA . SER A 1 99 ? 17.066 3.681 -7.044 1.00 89.62 99 SER A CA 1
ATOM 805 C C . SER A 1 99 ? 17.976 4.866 -6.725 1.00 89.62 99 SER A C 1
ATOM 807 O O . SER A 1 99 ? 17.767 6.007 -7.132 1.00 89.62 99 SER A O 1
ATOM 809 N N . GLY A 1 100 ? 19.006 4.606 -5.929 1.00 83.62 100 GLY A N 1
ATOM 810 C CA . GLY A 1 100 ? 19.960 5.622 -5.518 1.00 83.62 100 GLY A CA 1
ATOM 811 C C . GLY A 1 100 ? 21.202 4.978 -4.933 1.00 83.62 100 GLY A C 1
ATOM 812 O O . GLY A 1 100 ? 21.118 3.943 -4.281 1.00 83.62 100 GLY A O 1
ATOM 813 N N . TRP A 1 101 ? 22.363 5.592 -5.157 1.00 80.38 101 TRP A N 1
ATOM 814 C CA . TRP A 1 101 ? 23.639 5.093 -4.627 1.00 80.38 101 TRP A CA 1
ATOM 815 C C . TRP A 1 101 ? 23.895 5.520 -3.180 1.00 80.38 101 TRP A C 1
ATOM 817 O O . TRP A 1 101 ? 24.473 4.769 -2.407 1.00 80.38 101 TRP A O 1
ATOM 827 N N . LYS A 1 102 ? 23.490 6.743 -2.813 1.00 82.31 102 LYS A N 1
ATOM 828 C CA . LYS A 1 102 ? 23.780 7.346 -1.495 1.00 82.31 102 LYS A CA 1
ATOM 829 C C . LYS A 1 102 ? 22.564 7.458 -0.583 1.00 82.31 102 LYS A C 1
ATOM 831 O O . LYS A 1 102 ? 22.720 7.702 0.608 1.00 82.31 102 LYS A O 1
ATOM 836 N N . LYS A 1 103 ? 21.364 7.372 -1.151 1.00 85.62 103 LYS A N 1
ATOM 837 C CA . LYS A 1 103 ? 20.103 7.557 -0.439 1.00 85.62 103 LYS A CA 1
ATOM 838 C C . LYS A 1 103 ? 19.163 6.426 -0.801 1.00 85.62 103 LYS A C 1
ATOM 840 O O . LYS A 1 103 ? 19.009 6.120 -1.981 1.00 85.62 103 LYS A O 1
ATOM 845 N N . ASP A 1 104 ? 18.569 5.841 0.229 1.00 87.69 104 ASP A N 1
ATOM 846 C CA . ASP A 1 104 ? 17.460 4.912 0.092 1.00 87.69 104 ASP A CA 1
ATOM 847 C C . ASP A 1 104 ? 16.168 5.725 -0.016 1.00 87.69 104 ASP A C 1
ATOM 849 O O . ASP A 1 104 ? 15.781 6.416 0.930 1.00 87.69 104 ASP A O 1
ATOM 853 N N . TYR A 1 105 ? 15.551 5.701 -1.193 1.00 88.94 105 TYR A N 1
ATOM 854 C CA . TYR A 1 105 ? 14.311 6.416 -1.459 1.00 88.94 105 TYR A CA 1
ATOM 855 C C . TYR A 1 105 ? 13.138 5.483 -1.196 1.00 88.94 105 TYR A C 1
ATOM 857 O O . TYR A 1 105 ? 12.963 4.475 -1.881 1.00 88.94 105 TYR A O 1
ATOM 865 N N . LYS A 1 106 ? 12.337 5.841 -0.196 1.00 93.88 106 LYS A N 1
ATOM 866 C CA . LYS A 1 106 ? 11.097 5.148 0.131 1.00 93.88 106 LYS A CA 1
ATOM 867 C C . LYS A 1 106 ? 9.930 6.077 -0.125 1.00 93.88 106 LYS A C 1
ATOM 869 O O . LYS A 1 106 ? 9.950 7.226 0.312 1.00 93.88 106 LYS A O 1
ATOM 874 N N . ASN A 1 107 ? 8.937 5.550 -0.815 1.00 95.00 107 ASN A N 1
ATOM 875 C CA . ASN A 1 107 ? 7.673 6.203 -1.084 1.00 95.00 107 ASN A CA 1
ATOM 876 C C . ASN A 1 107 ? 6.615 5.536 -0.200 1.00 95.00 107 ASN A C 1
ATOM 878 O O . ASN A 1 107 ? 6.651 4.320 0.014 1.00 95.00 107 ASN A O 1
ATOM 882 N N . PHE A 1 108 ? 5.702 6.330 0.343 1.00 97.19 108 PHE A N 1
ATOM 883 C CA . PHE A 1 108 ? 4.623 5.845 1.197 1.00 97.19 108 PHE A CA 1
ATOM 884 C C . PHE A 1 108 ? 3.297 6.191 0.545 1.00 97.19 108 PHE A C 1
ATOM 886 O O . PHE A 1 108 ? 3.147 7.302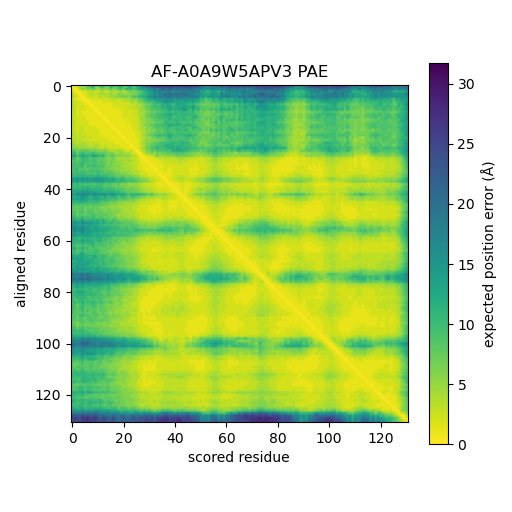 0.049 1.00 97.19 108 PHE A O 1
ATOM 893 N N . TYR A 1 109 ? 2.351 5.260 0.545 1.00 97.25 109 TYR A N 1
ATOM 894 C CA . TYR A 1 109 ? 1.063 5.451 -0.109 1.00 97.25 109 TYR A CA 1
ATOM 895 C C . TYR A 1 109 ? -0.092 5.068 0.802 1.00 97.25 109 TYR A C 1
ATOM 897 O O . TYR A 1 109 ? -0.016 4.040 1.468 1.00 97.25 109 TYR A O 1
ATOM 905 N N . LYS A 1 110 ? -1.18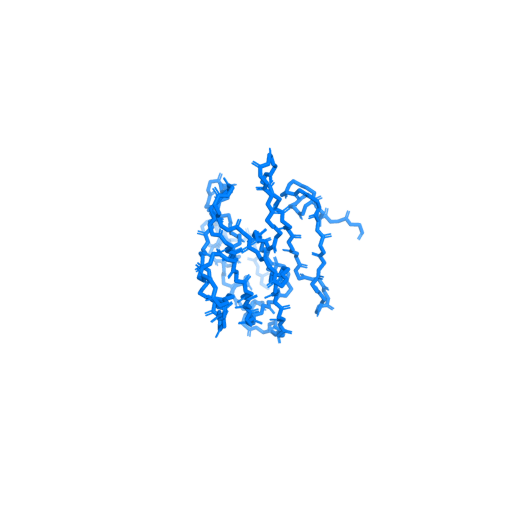1 5.834 0.771 1.00 96.62 110 LYS A N 1
ATOM 906 C CA . LYS A 1 110 ? -2.449 5.483 1.421 1.00 96.62 110 LYS A CA 1
ATOM 907 C C . LYS A 1 1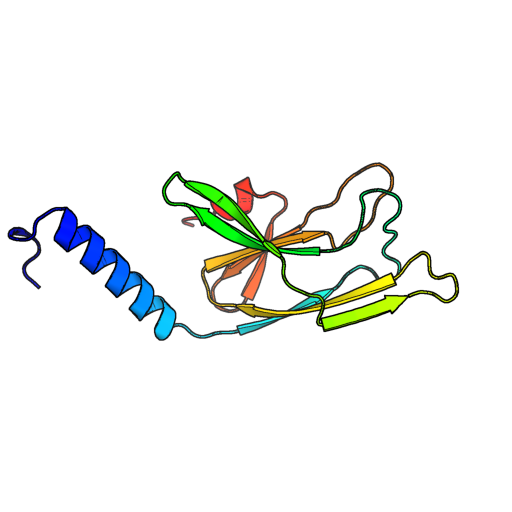10 ? -3.579 5.591 0.415 1.00 96.62 110 LYS A C 1
ATOM 909 O O . LYS A 1 110 ? -3.603 6.526 -0.383 1.00 96.62 110 LYS A O 1
ATOM 914 N N . VAL A 1 111 ? -4.498 4.636 0.441 1.00 95.56 111 VAL A N 1
ATOM 915 C CA . VAL A 1 111 ? -5.709 4.710 -0.375 1.00 95.56 111 VAL A CA 1
ATOM 916 C C . VAL A 1 111 ? -6.735 5.577 0.348 1.00 95.56 111 VAL A C 1
ATOM 918 O O . VAL A 1 111 ? -7.103 5.281 1.485 1.00 95.56 111 VAL A O 1
ATOM 921 N N . GLU A 1 112 ? -7.179 6.650 -0.296 1.00 93.44 112 GLU A N 1
ATOM 922 C CA . GLU A 1 112 ? -8.196 7.563 0.225 1.00 93.44 112 GLU A CA 1
ATOM 923 C C . GLU A 1 112 ? -9.200 7.915 -0.871 1.00 93.44 112 GLU A C 1
ATOM 925 O O . GLU A 1 112 ? -8.8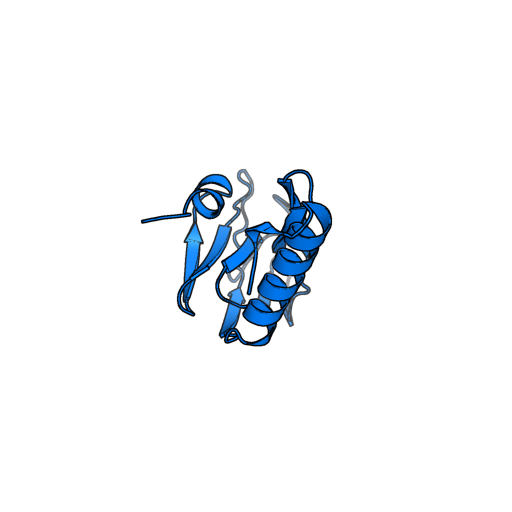27 8.421 -1.933 1.00 93.44 112 GLU A O 1
ATOM 930 N N . ASN A 1 113 ? -10.484 7.665 -0.604 1.00 90.81 113 ASN A N 1
ATOM 931 C CA . ASN A 1 113 ? -11.593 7.910 -1.527 1.00 90.81 113 ASN A CA 1
ATOM 932 C C . ASN A 1 113 ? -11.331 7.325 -2.928 1.00 90.81 113 ASN A C 1
ATOM 934 O O . ASN A 1 113 ? -11.510 7.995 -3.948 1.00 90.81 113 ASN A O 1
ATOM 938 N N . GLY A 1 114 ? -10.822 6.092 -2.976 1.00 92.00 114 GLY A N 1
ATOM 939 C CA . GLY A 1 114 ? -10.492 5.387 -4.214 1.00 92.00 114 GLY A CA 1
ATOM 940 C C . GLY A 1 114 ? -9.251 5.880 -4.955 1.00 92.00 114 GLY A C 1
ATOM 941 O O . GLY A 1 114 ? -8.991 5.430 -6.071 1.00 92.00 114 GLY A O 1
ATOM 942 N N . SER A 1 115 ? -8.467 6.776 -4.354 1.00 95.00 115 SER A N 1
ATOM 943 C CA . SER A 1 115 ? -7.227 7.307 -4.928 1.00 95.00 115 SER A CA 1
ATOM 944 C C . SER A 1 115 ? -6.007 6.882 -4.117 1.00 95.00 115 SER A C 1
ATOM 946 O O . SER A 1 115 ? -6.069 6.798 -2.896 1.00 95.00 115 SER A O 1
ATOM 948 N N . LEU A 1 116 ? -4.876 6.648 -4.785 1.00 96.31 116 LEU A N 1
ATOM 949 C CA . LEU A 1 116 ? -3.605 6.345 -4.127 1.00 96.31 116 LEU A CA 1
ATOM 950 C C . LEU A 1 116 ? -2.837 7.649 -3.862 1.00 96.31 116 LEU A C 1
ATOM 952 O O . LEU A 1 116 ? -2.309 8.262 -4.789 1.00 96.31 116 LEU A O 1
ATOM 956 N N . ILE A 1 117 ? -2.790 8.080 -2.604 1.00 96.62 117 ILE A N 1
ATOM 957 C CA . ILE A 1 117 ? -2.143 9.324 -2.173 1.00 96.62 117 ILE A CA 1
ATOM 958 C C . ILE A 1 117 ? -0.713 9.030 -1.723 1.00 96.62 117 ILE A C 1
ATOM 960 O O . ILE A 1 117 ? -0.499 8.111 -0.938 1.00 96.62 117 ILE A O 1
ATOM 964 N N . GLU A 1 118 ? 0.263 9.804 -2.202 1.00 95.94 118 GLU A N 1
ATOM 965 C CA . GLU A 1 118 ? 1.681 9.648 -1.854 1.00 95.94 118 GLU A CA 1
ATOM 966 C C . GLU A 1 118 ? 2.115 10.576 -0.705 1.00 95.94 118 GLU A C 1
ATOM 968 O O . GLU A 1 118 ? 1.754 11.752 -0.652 1.00 95.94 118 GLU A O 1
ATOM 973 N N . PHE A 1 119 ? 2.962 10.054 0.181 1.00 94.69 119 PHE A N 1
ATOM 974 C CA . PHE A 1 119 ? 3.520 10.724 1.352 1.00 94.69 119 PHE A CA 1
ATOM 975 C C . PHE A 1 119 ? 5.043 10.608 1.369 1.00 94.69 119 PHE A C 1
ATOM 977 O O . PHE A 1 119 ? 5.618 9.612 0.918 1.00 94.69 119 PHE A O 1
ATOM 984 N N . LYS A 1 120 ? 5.721 11.605 1.954 1.00 89.69 120 LYS A N 1
ATOM 985 C CA . LYS A 1 120 ? 7.193 11.617 2.003 1.00 89.69 120 LYS A CA 1
ATOM 986 C C . LYS A 1 120 ? 7.740 10.723 3.103 1.00 89.69 120 LYS A C 1
ATOM 988 O O . LYS A 1 120 ? 8.870 10.249 3.003 1.00 89.69 120 LYS A O 1
ATOM 993 N N . THR A 1 121 ? 6.979 10.526 4.178 1.00 92.81 121 THR A N 1
ATOM 994 C CA . THR A 1 121 ? 7.406 9.710 5.315 1.00 92.81 121 THR A CA 1
ATOM 995 C C . THR A 1 121 ? 6.281 8.834 5.846 1.00 92.81 121 THR A C 1
ATOM 997 O O . THR A 1 121 ? 5.101 9.166 5.742 1.00 92.81 121 THR A O 1
ATOM 1000 N N . LEU A 1 122 ? 6.668 7.739 6.502 1.00 91.81 122 LEU A N 1
ATOM 1001 C CA . LEU A 1 122 ? 5.749 6.858 7.220 1.00 91.81 122 LEU A CA 1
ATOM 1002 C C . LEU A 1 122 ? 4.912 7.618 8.258 1.00 91.81 122 LEU A C 1
ATOM 1004 O O . LEU A 1 122 ? 3.718 7.377 8.387 1.00 91.81 122 LEU A O 1
ATOM 1008 N N . ASN A 1 123 ? 5.537 8.546 8.986 1.00 90.75 123 ASN A N 1
ATOM 1009 C CA . ASN A 1 123 ? 4.860 9.317 10.025 1.00 90.75 123 ASN A CA 1
ATOM 1010 C C . ASN A 1 123 ? 3.835 10.285 9.434 1.00 90.75 123 ASN A C 1
ATOM 1012 O O . ASN A 1 123 ? 2.768 10.442 10.013 1.00 90.75 123 ASN A O 1
ATOM 1016 N N . GLU A 1 124 ? 4.141 10.918 8.299 1.00 91.69 124 GLU A N 1
ATOM 1017 C CA . GLU A 1 124 ? 3.169 11.759 7.591 1.00 91.69 124 GLU A CA 1
ATOM 1018 C C . GLU A 1 124 ? 1.953 10.942 7.158 1.00 91.69 124 GLU A C 1
ATOM 1020 O O . GLU A 1 124 ? 0.832 11.372 7.388 1.00 91.69 124 GLU A O 1
ATOM 1025 N N . MET A 1 125 ? 2.166 9.752 6.590 1.00 92.88 125 MET A N 1
ATOM 1026 C CA . MET A 1 125 ? 1.076 8.879 6.155 1.00 92.88 125 MET A CA 1
ATOM 1027 C C . MET A 1 125 ? 0.216 8.384 7.327 1.00 92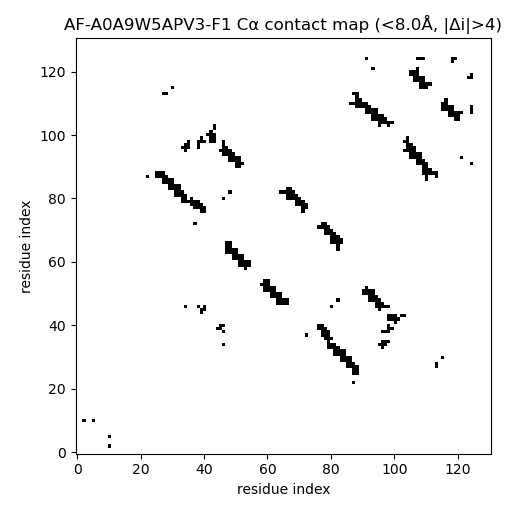.88 125 MET A C 1
ATOM 1029 O O . MET A 1 125 ? -1.008 8.411 7.247 1.00 92.88 125 MET A O 1
ATOM 1033 N N . ILE A 1 126 ? 0.846 7.934 8.420 1.00 85.69 126 ILE A N 1
ATOM 1034 C CA . ILE A 1 126 ? 0.136 7.381 9.584 1.00 85.69 126 ILE A CA 1
ATOM 1035 C C . ILE A 1 126 ? -0.605 8.466 10.368 1.00 85.69 126 ILE A C 1
ATOM 1037 O O . ILE A 1 126 ? -1.692 8.205 10.868 1.00 85.69 126 ILE A O 1
ATOM 1041 N N . ASN A 1 127 ? -0.018 9.655 10.510 1.00 82.00 127 ASN A N 1
ATOM 1042 C CA . ASN A 1 127 ? -0.608 10.734 11.304 1.00 82.00 127 ASN A CA 1
ATOM 1043 C C . ASN A 1 127 ? -1.525 11.648 10.478 1.00 82.00 127 ASN A C 1
ATOM 1045 O O . ASN A 1 127 ? -2.022 12.633 11.014 1.00 82.00 127 ASN A O 1
ATOM 1049 N N . ASN A 1 128 ? -1.757 11.345 9.196 1.00 72.12 128 ASN A N 1
ATOM 1050 C CA . ASN A 1 128 ? -2.810 11.979 8.400 1.00 72.12 128 ASN A CA 1
ATOM 1051 C C . ASN A 1 128 ? -4.167 11.299 8.662 1.00 72.12 128 ASN A C 1
ATOM 1053 O O . ASN A 1 128 ? -4.867 10.859 7.751 1.00 72.12 128 ASN A O 1
ATOM 1057 N N . GLU A 1 129 ? -4.488 11.131 9.942 1.00 54.53 129 GLU A N 1
ATOM 1058 C CA . GLU A 1 129 ? -5.848 10.888 10.402 1.00 54.53 129 GLU A CA 1
ATOM 1059 C C . GLU A 1 129 ? -6.392 12.271 10.798 1.00 54.53 129 GLU A C 1
ATOM 1061 O O . GLU A 1 129 ? -5.852 12.919 11.692 1.00 54.53 129 GLU A O 1
ATOM 1066 N N . ASP A 1 130 ? -7.410 12.727 10.065 1.00 46.81 130 ASP A N 1
ATOM 1067 C CA . ASP A 1 130 ? -8.206 13.948 10.265 1.00 46.81 130 ASP A CA 1
ATOM 1068 C C . ASP A 1 130 ? -7.635 15.290 9.746 1.00 46.81 130 ASP A C 1
ATOM 1070 O O . ASP A 1 130 ? -6.997 16.079 10.452 1.00 46.81 130 ASP A O 1
ATOM 1074 N N . LYS A 1 131 ? -8.021 15.614 8.504 1.00 37.09 131 LYS A N 1
ATOM 1075 C CA . LYS A 1 131 ? -8.413 16.971 8.097 1.00 37.09 131 LYS A CA 1
ATOM 1076 C C . LYS A 1 131 ? -9.796 16.952 7.467 1.00 37.09 131 LYS A C 1
ATOM 1078 O O . LYS A 1 131 ? -10.063 16.008 6.695 1.00 37.09 131 LYS A O 1
#

Foldseek 3Di:
DPPVPDDPVVVVVVVVVVVVVCVVPFDKAKDKDKADAFAAQPAPHDKWKWWWDADPVRDTDTHTDDWPDWDADPVNGTIMTMDIDIDGAQTKMWIQRYHDNPDRQIWIWGQHPNDTDIDRDPCRSVVPPDD

Solvent-accessible surface area (backbone atoms only — not comparable to full-atom values): 7607 Å² total; per-residue (Å²): 133,77,69,89,79,54,52,72,66,56,51,53,50,49,52,51,52,50,52,51,53,52,58,73,70,51,69,72,37,80,48,76,50,62,37,44,75,66,28,39,36,83,49,70,44,74,71,49,42,23,43,49,47,64,48,99,86,67,49,81,43,75,49,74,54,78,65,74,41,77,48,63,45,100,80,69,64,28,27,28,42,31,32,74,42,77,46,36,67,73,43,31,34,43,29,29,38,54,59,33,78,91,51,82,47,62,45,25,37,36,27,52,92,80,36,82,44,80,31,83,38,70,64,59,56,69,65,68,68,84,132